Protein AF-A0A176RZF6-F1 (afdb_monomer)

Structure (mmCIF, N/CA/C/O backbone):
data_AF-A0A176RZF6-F1
#
_entry.id   AF-A0A176RZF6-F1
#
loop_
_atom_site.group_PDB
_atom_site.id
_atom_site.type_symbol
_atom_site.label_atom_id
_atom_site.label_alt_id
_atom_site.label_comp_id
_atom_site.label_asym_id
_atom_site.label_entity_id
_atom_site.label_seq_id
_atom_site.pdbx_PDB_ins_code
_atom_site.Cartn_x
_atom_site.Cartn_y
_atom_site.Cartn_z
_atom_site.occupancy
_atom_site.B_iso_or_equiv
_atom_site.auth_seq_id
_atom_site.auth_comp_id
_atom_site.auth_asym_id
_atom_site.auth_atom_id
_atom_site.pdbx_PDB_model_num
ATOM 1 N N . MET A 1 1 ? -5.554 -9.810 -4.068 1.00 82.81 1 MET A N 1
ATOM 2 C CA . MET A 1 1 ? -4.696 -8.901 -3.265 1.00 82.81 1 MET A CA 1
ATOM 3 C C . MET A 1 1 ? -3.425 -9.647 -2.896 1.00 82.81 1 MET A C 1
ATOM 5 O O . MET A 1 1 ? -3.525 -10.833 -2.622 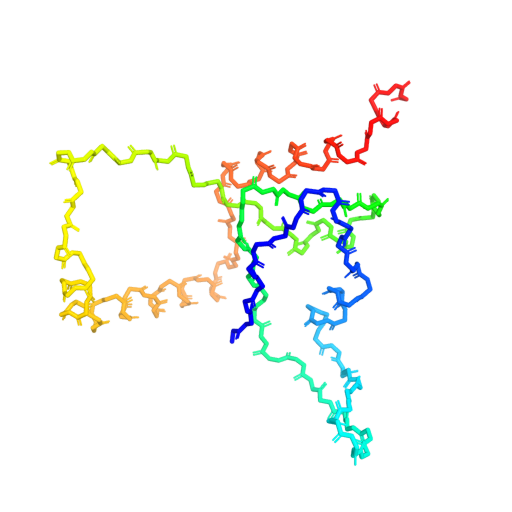1.00 82.81 1 MET A O 1
ATOM 9 N N . ALA A 1 2 ? -2.263 -8.994 -2.921 1.00 86.25 2 ALA A N 1
ATOM 10 C CA . ALA A 1 2 ? -0.996 -9.589 -2.494 1.00 86.25 2 ALA A CA 1
ATOM 11 C C . ALA A 1 2 ? -0.357 -8.687 -1.435 1.00 86.25 2 ALA A C 1
ATOM 13 O O . ALA A 1 2 ? -0.284 -7.474 -1.628 1.00 86.25 2 ALA A O 1
ATOM 14 N N . ILE A 1 3 ? 0.053 -9.278 -0.316 1.00 86.69 3 ILE A N 1
ATOM 15 C CA . ILE A 1 3 ? 0.569 -8.558 0.847 1.00 86.69 3 ILE A CA 1
ATOM 16 C C . ILE A 1 3 ? 2.008 -9.004 1.088 1.00 86.69 3 ILE A C 1
ATOM 18 O O . ILE A 1 3 ? 2.286 -10.201 1.119 1.00 86.69 3 ILE A O 1
ATOM 22 N N . ALA A 1 4 ? 2.901 -8.039 1.270 1.00 83.06 4 ALA A N 1
ATOM 23 C CA . ALA A 1 4 ? 4.236 -8.254 1.799 1.00 83.06 4 ALA A CA 1
ATOM 24 C C . ALA A 1 4 ? 4.329 -7.587 3.180 1.00 83.06 4 ALA A C 1
ATOM 26 O O . ALA A 1 4 ? 3.924 -6.436 3.357 1.00 83.06 4 ALA A O 1
ATOM 27 N N . SER A 1 5 ? 4.820 -8.338 4.160 1.00 78.00 5 SER A N 1
ATOM 28 C CA . SER A 1 5 ? 4.939 -7.913 5.552 1.00 78.00 5 SER A CA 1
ATOM 29 C C . SER A 1 5 ? 6.398 -7.696 5.924 1.00 78.00 5 SER A C 1
ATOM 31 O O . SER A 1 5 ? 7.255 -8.465 5.492 1.00 78.00 5 SER A O 1
ATOM 33 N N . GLU A 1 6 ? 6.646 -6.696 6.771 1.00 66.00 6 GLU A N 1
ATOM 34 C CA . GLU A 1 6 ? 7.851 -6.617 7.604 1.00 66.00 6 GLU A CA 1
ATOM 35 C C . GLU A 1 6 ? 9.154 -6.608 6.791 1.00 66.00 6 GLU A C 1
ATOM 37 O O . GLU A 1 6 ? 9.945 -7.548 6.803 1.00 66.00 6 GLU A O 1
ATOM 42 N N . ILE A 1 7 ? 9.378 -5.518 6.051 1.00 70.81 7 ILE A N 1
ATOM 43 C CA . ILE A 1 7 ? 10.658 -5.294 5.377 1.00 70.81 7 ILE A CA 1
ATOM 44 C C . ILE A 1 7 ? 11.711 -4.918 6.429 1.00 70.81 7 ILE A C 1
ATOM 46 O O . ILE A 1 7 ? 11.556 -3.876 7.070 1.00 70.81 7 ILE A O 1
ATOM 50 N N . PRO A 1 8 ? 12.794 -5.706 6.585 1.00 70.06 8 PRO A N 1
ATOM 51 C CA . PRO A 1 8 ? 13.924 -5.312 7.415 1.00 70.06 8 PRO A CA 1
ATOM 52 C C . PRO A 1 8 ? 14.521 -3.988 6.942 1.00 70.06 8 PRO A C 1
ATOM 54 O O . PRO A 1 8 ? 14.579 -3.718 5.737 1.00 70.06 8 PRO A O 1
ATOM 57 N N . GLU A 1 9 ? 15.013 -3.189 7.882 1.00 71.81 9 GLU A N 1
ATOM 58 C CA . GLU A 1 9 ? 15.651 -1.913 7.578 1.00 71.81 9 GLU A CA 1
ATOM 59 C C . GLU A 1 9 ? 16.757 -2.061 6.514 1.00 71.81 9 GLU A C 1
ATOM 61 O O . GLU A 1 9 ? 17.524 -3.026 6.498 1.00 71.81 9 GLU A O 1
ATOM 66 N N . GLY A 1 10 ? 16.800 -1.123 5.565 1.00 70.88 10 GLY A N 1
ATOM 67 C CA . GLY A 1 10 ? 17.818 -1.090 4.511 1.00 70.88 10 GLY A CA 1
ATOM 68 C C . GLY A 1 10 ? 17.595 -2.052 3.338 1.00 70.88 10 GLY A C 1
ATOM 69 O O . GLY A 1 10 ? 18.366 -2.028 2.375 1.00 70.88 10 GLY A O 1
ATOM 70 N N . A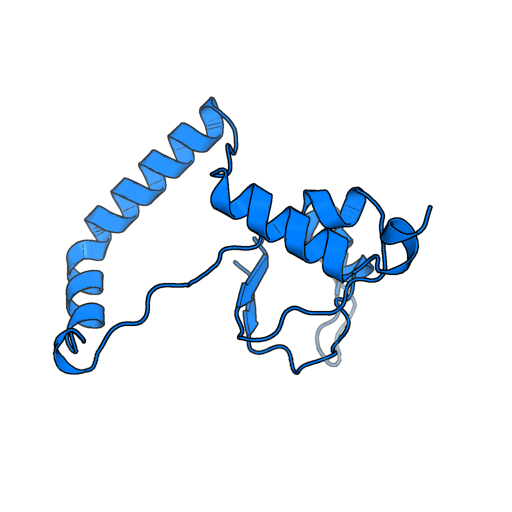RG A 1 11 ? 16.540 -2.878 3.340 1.00 80.88 11 ARG A N 1
ATOM 71 C CA . ARG A 1 11 ? 16.238 -3.731 2.182 1.00 80.88 11 ARG A CA 1
ATOM 72 C C . ARG A 1 11 ? 15.774 -2.905 0.990 1.00 80.88 11 ARG A C 1
ATOM 74 O O . ARG A 1 11 ? 14.893 -2.054 1.086 1.00 80.88 11 ARG A O 1
ATOM 81 N N . ARG A 1 12 ? 16.351 -3.216 -0.168 1.00 83.00 12 ARG A N 1
ATOM 82 C CA . ARG A 1 12 ? 15.959 -2.626 -1.447 1.00 83.00 12 ARG A CA 1
ATOM 83 C C . ARG A 1 12 ? 14.654 -3.224 -1.955 1.00 83.00 12 ARG A C 1
ATOM 85 O O . ARG A 1 12 ? 14.469 -4.444 -1.914 1.00 83.00 12 ARG A O 1
ATOM 92 N N . LEU A 1 13 ? 13.788 -2.366 -2.482 1.00 84.62 13 LEU A N 1
ATOM 93 C CA . LEU A 1 13 ? 12.623 -2.797 -3.242 1.00 84.62 13 LEU A CA 1
ATOM 94 C C . LEU A 1 13 ? 13.086 -3.366 -4.589 1.00 84.62 13 LEU A C 1
ATOM 96 O O . LEU A 1 13 ? 13.907 -2.762 -5.276 1.00 84.62 13 LEU A O 1
ATOM 100 N N . ASN A 1 14 ? 12.545 -4.516 -4.999 1.00 85.50 14 ASN A N 1
ATOM 101 C CA . ASN A 1 14 ? 12.765 -5.006 -6.358 1.00 85.50 14 ASN A CA 1
ATOM 102 C C . ASN A 1 14 ? 11.879 -4.202 -7.322 1.00 85.50 14 ASN A C 1
ATOM 104 O O . ASN A 1 14 ? 10.697 -4.506 -7.510 1.00 85.50 14 ASN A O 1
ATOM 108 N N . GLU A 1 15 ? 12.446 -3.139 -7.885 1.00 85.44 15 GLU A N 1
ATOM 109 C CA . GLU A 1 15 ? 11.743 -2.205 -8.767 1.00 85.44 15 GLU A CA 1
ATOM 110 C C . GLU A 1 15 ? 11.228 -2.887 -10.038 1.00 85.44 15 GLU A C 1
ATOM 112 O O . GLU A 1 15 ? 10.093 -2.627 -10.437 1.00 85.44 15 GLU A O 1
ATOM 117 N N . SER A 1 16 ? 12.013 -3.794 -10.632 1.00 85.00 16 SER A N 1
ATOM 118 C CA . SER A 1 16 ? 11.611 -4.570 -11.813 1.00 85.00 16 SER A CA 1
ATOM 119 C C . SER A 1 16 ? 10.385 -5.424 -11.511 1.00 85.00 16 SER A C 1
ATOM 121 O O . SER A 1 16 ? 9.351 -5.253 -12.146 1.00 85.00 16 SER A O 1
ATOM 123 N N . LEU A 1 17 ? 10.439 -6.239 -10.454 1.00 85.12 17 LEU A N 1
ATOM 124 C CA . LEU A 1 17 ? 9.310 -7.080 -10.053 1.00 85.12 17 LEU A CA 1
ATOM 125 C C . LEU A 1 17 ? 8.068 -6.245 -9.704 1.00 85.12 17 LEU A C 1
ATOM 127 O O . LEU A 1 17 ? 6.944 -6.619 -10.029 1.00 85.12 17 LEU A O 1
ATOM 131 N N . THR A 1 18 ? 8.259 -5.092 -9.061 1.00 87.12 18 THR A N 1
ATOM 132 C CA . THR A 1 18 ? 7.155 -4.181 -8.727 1.00 87.12 18 THR A CA 1
ATOM 133 C C . THR A 1 18 ? 6.510 -3.614 -9.990 1.00 87.12 18 THR A C 1
ATOM 135 O O . THR A 1 18 ? 5.281 -3.546 -10.079 1.00 87.12 18 THR A O 1
ATOM 138 N N . LYS A 1 19 ? 7.314 -3.217 -10.983 1.00 84.56 19 LYS A N 1
ATOM 139 C CA . LYS A 1 19 ? 6.841 -2.726 -12.283 1.00 84.56 19 LYS A CA 1
ATOM 140 C C . LYS A 1 19 ? 6.121 -3.826 -13.059 1.00 84.56 19 LYS A C 1
ATOM 142 O O . LYS A 1 19 ? 5.041 -3.543 -13.567 1.00 84.56 19 LYS A O 1
ATOM 147 N N . ASP A 1 20 ? 6.642 -5.049 -13.055 1.00 86.81 20 ASP A N 1
ATOM 148 C CA . ASP A 1 20 ? 6.046 -6.201 -13.737 1.00 86.81 20 ASP A CA 1
ATOM 149 C C . ASP A 1 20 ? 4.681 -6.564 -13.135 1.00 86.81 20 ASP A C 1
ATOM 151 O O . ASP A 1 20 ? 3.686 -6.686 -13.847 1.00 86.81 20 ASP A O 1
ATOM 155 N N . ILE A 1 21 ? 4.592 -6.648 -11.802 1.00 86.94 21 ILE A N 1
ATOM 156 C CA . ILE A 1 21 ? 3.339 -6.998 -11.117 1.00 86.94 21 ILE A CA 1
ATOM 157 C C . ILE A 1 21 ? 2.283 -5.893 -11.266 1.00 86.94 21 ILE A C 1
ATOM 159 O O . ILE A 1 21 ? 1.101 -6.178 -11.434 1.00 86.94 21 ILE A O 1
ATOM 163 N N . SER A 1 22 ? 2.688 -4.624 -11.200 1.00 86.44 22 SER A N 1
ATOM 164 C CA . SER A 1 22 ? 1.758 -3.486 -11.289 1.00 86.44 22 SER A CA 1
ATOM 165 C C . SER A 1 22 ? 1.487 -3.003 -12.717 1.00 86.44 22 SER A C 1
ATOM 167 O O . SER A 1 22 ? 0.616 -2.157 -12.913 1.00 86.44 22 SER A O 1
ATOM 169 N N . GLY A 1 23 ? 2.256 -3.474 -13.701 1.00 81.31 23 GLY A N 1
ATOM 170 C CA . GLY A 1 23 ? 2.198 -3.028 -15.094 1.00 81.31 23 GLY A CA 1
ATOM 171 C C . GLY A 1 23 ? 1.017 -3.595 -15.872 1.00 81.31 23 GLY A C 1
ATOM 172 O O . GLY A 1 23 ? 0.579 -2.976 -16.835 1.00 81.31 23 GLY A O 1
ATOM 173 N N . GLY A 1 24 ? 0.460 -4.723 -15.422 1.00 79.06 24 GLY A N 1
ATOM 174 C CA . GLY A 1 24 ? -0.639 -5.408 -16.106 1.00 79.06 24 GLY A CA 1
ATOM 175 C C . GLY A 1 24 ? -0.193 -6.293 -17.273 1.00 79.06 24 GLY A C 1
ATOM 176 O O . GLY A 1 24 ? -1.052 -6.843 -17.963 1.00 79.06 24 GLY A O 1
ATOM 177 N 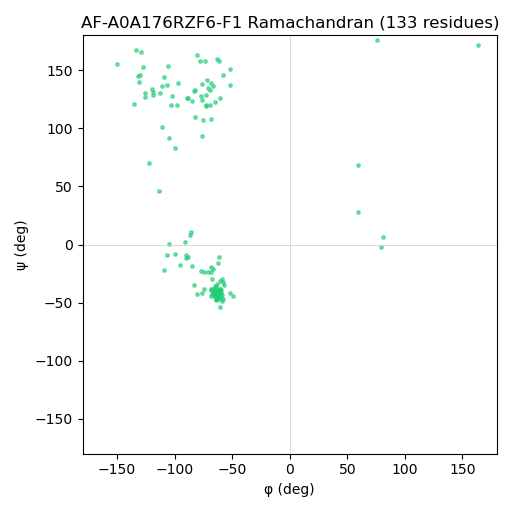N . ASP A 1 25 ? 1.116 -6.455 -17.469 1.00 84.75 25 ASP A N 1
ATOM 178 C CA . ASP A 1 25 ? 1.697 -7.360 -18.456 1.00 84.75 25 ASP A CA 1
ATOM 179 C C . ASP A 1 25 ? 1.725 -8.807 -17.950 1.00 84.75 25 ASP A C 1
ATOM 181 O O . ASP A 1 25 ? 1.565 -9.095 -16.764 1.00 84.75 25 ASP A O 1
ATOM 185 N N . THR A 1 26 ? 1.910 -9.752 -18.872 1.00 89.19 26 THR A N 1
ATOM 186 C CA . THR A 1 26 ? 2.029 -11.170 -18.521 1.00 89.19 26 THR A CA 1
ATOM 187 C C . THR A 1 26 ? 3.413 -11.453 -17.949 1.00 89.19 26 THR A C 1
ATOM 189 O O . THR A 1 26 ? 4.418 -11.231 -18.622 1.00 89.19 26 THR A O 1
ATOM 192 N N . ILE A 1 27 ? 3.464 -12.015 -16.743 1.00 91.00 27 ILE A N 1
ATOM 193 C CA . ILE A 1 27 ? 4.707 -12.402 -16.076 1.00 91.00 27 ILE A CA 1
ATOM 194 C C . ILE A 1 27 ? 4.888 -13.917 -16.104 1.00 91.00 27 ILE A C 1
ATOM 196 O O . ILE A 1 27 ? 3.925 -14.683 -16.183 1.00 91.00 27 ILE A O 1
ATOM 200 N N . THR A 1 28 ? 6.144 -14.355 -16.050 1.00 90.75 28 THR A N 1
ATOM 201 C CA . THR A 1 28 ? 6.496 -15.778 -16.011 1.00 90.75 28 THR A CA 1
ATOM 202 C C . THR A 1 28 ? 6.860 -16.167 -14.583 1.00 90.75 28 THR A C 1
ATOM 204 O O . THR A 1 28 ? 7.719 -15.537 -13.970 1.00 90.75 28 THR A O 1
ATOM 207 N N . ALA A 1 29 ? 6.236 -17.218 -14.058 1.00 89.56 29 ALA A N 1
ATOM 208 C CA . ALA A 1 29 ? 6.573 -17.801 -12.765 1.00 89.56 29 ALA A CA 1
ATOM 209 C C . ALA A 1 29 ? 6.775 -19.311 -12.889 1.00 89.56 29 ALA A C 1
ATOM 211 O O . ALA A 1 29 ? 6.410 -19.928 -13.888 1.00 89.56 29 ALA A O 1
ATOM 212 N N . ARG A 1 30 ? 7.365 -19.911 -11.856 1.00 91.75 30 ARG A N 1
ATOM 213 C CA . ARG A 1 30 ? 7.517 -21.362 -11.743 1.00 91.75 30 ARG A CA 1
ATOM 214 C C . ARG A 1 30 ? 7.053 -21.819 -10.373 1.00 91.75 30 ARG A C 1
ATOM 216 O O . ARG A 1 30 ? 7.347 -21.164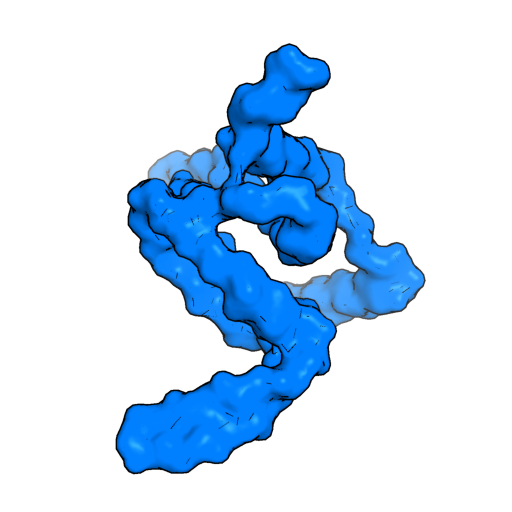 -9.371 1.00 91.75 30 ARG A O 1
ATOM 223 N N . LYS A 1 31 ? 6.355 -22.950 -10.328 1.00 86.12 31 LYS A N 1
ATOM 224 C CA . LYS A 1 31 ? 6.180 -23.675 -9.066 1.00 86.12 31 LYS A CA 1
ATOM 225 C C . LYS A 1 31 ? 7.473 -24.435 -8.764 1.00 86.12 31 LYS A C 1
ATOM 227 O O . LYS A 1 31 ? 8.283 -24.686 -9.658 1.00 86.12 31 LYS A O 1
ATOM 232 N N . LEU A 1 32 ? 7.690 -24.768 -7.497 1.00 89.38 32 LEU A N 1
ATOM 233 C CA . LEU A 1 32 ? 8.856 -25.550 -7.101 1.00 89.38 32 LEU A CA 1
ATOM 234 C C . LEU A 1 32 ? 8.815 -26.916 -7.814 1.00 89.38 32 LEU A C 1
ATOM 236 O O . LEU A 1 32 ? 7.797 -27.594 -7.741 1.00 89.38 32 LEU A O 1
ATOM 240 N N . TYR A 1 33 ? 9.894 -27.280 -8.517 1.00 88.06 33 TYR A N 1
ATOM 241 C CA . TYR A 1 33 ? 10.022 -28.520 -9.308 1.00 88.06 33 TYR A CA 1
ATOM 242 C C . TYR A 1 33 ? 8.996 -28.716 -10.445 1.00 88.06 33 TYR A C 1
ATOM 244 O O . TYR A 1 33 ? 8.698 -29.846 -10.817 1.00 88.06 33 TYR A O 1
ATOM 252 N N . HIS A 1 34 ? 8.473 -27.632 -11.022 1.00 90.50 34 HIS A N 1
ATOM 253 C CA . HIS A 1 34 ? 7.539 -27.680 -12.152 1.00 90.50 34 HIS A CA 1
ATOM 254 C C . HIS A 1 34 ? 7.920 -26.690 -13.257 1.00 90.50 34 HIS A C 1
ATOM 256 O O . HIS A 1 34 ? 8.721 -25.775 -13.043 1.00 90.50 34 HIS A O 1
ATOM 262 N N . ASP A 1 35 ? 7.288 -26.856 -14.419 1.00 91.88 35 ASP A N 1
ATOM 263 C CA . ASP A 1 35 ? 7.461 -25.987 -15.576 1.00 91.88 35 ASP A CA 1
ATOM 264 C C . ASP A 1 35 ? 7.050 -24.536 -15.311 1.00 91.88 35 ASP A C 1
ATOM 266 O O . ASP A 1 35 ? 6.256 -24.201 -14.419 1.00 91.88 35 ASP A O 1
ATOM 270 N N . TYR A 1 36 ? 7.607 -23.660 -16.140 1.00 92.31 36 TYR A N 1
ATOM 271 C CA . TYR A 1 36 ? 7.235 -22.259 -16.172 1.00 92.31 36 TYR A CA 1
ATOM 272 C C . TYR A 1 36 ? 5.817 -22.097 -16.710 1.00 92.31 36 TYR A C 1
ATOM 274 O O . TYR A 1 36 ? 5.431 -22.708 -17.704 1.00 92.31 36 TYR A O 1
ATOM 282 N N . PHE A 1 37 ? 5.064 -21.199 -16.089 1.00 93.06 37 PHE A N 1
ATOM 283 C CA . PHE A 1 37 ? 3.770 -20.766 -16.585 1.00 93.06 37 PHE A CA 1
ATOM 284 C C . PHE A 1 37 ? 3.725 -19.245 -16.660 1.00 93.06 37 PHE A C 1
ATOM 286 O O . PHE A 1 37 ? 4.424 -18.528 -15.938 1.00 93.06 37 PHE A O 1
ATOM 293 N N . LYS A 1 38 ? 2.890 -18.761 -17.571 1.00 92.25 38 LYS A N 1
ATOM 294 C CA . LYS A 1 38 ? 2.658 -17.343 -17.803 1.00 92.25 38 LYS A CA 1
ATOM 295 C C . LYS A 1 38 ? 1.291 -16.968 -17.259 1.00 92.25 38 LYS A C 1
ATOM 297 O O . LYS A 1 38 ? 0.331 -17.705 -17.463 1.00 92.25 38 LYS A O 1
ATOM 302 N N . PHE A 1 39 ? 1.202 -15.834 -16.579 1.00 92.00 39 PHE A N 1
ATOM 303 C CA . PHE A 1 39 ? -0.070 -15.313 -16.094 1.00 92.00 39 PHE A CA 1
ATOM 304 C C . PHE A 1 39 ? -0.053 -13.789 -16.034 1.00 92.00 39 PHE A C 1
ATOM 306 O O . PHE A 1 39 ? 1.005 -13.168 -15.920 1.00 92.00 39 PHE A O 1
ATOM 313 N N . ARG A 1 40 ? -1.238 -13.184 -16.103 1.00 90.38 40 ARG A N 1
ATOM 314 C CA . ARG A 1 40 ? -1.419 -11.750 -15.889 1.00 90.38 40 ARG A CA 1
ATOM 315 C C . ARG A 1 40 ? -1.671 -11.493 -14.398 1.00 90.38 40 ARG A C 1
ATOM 317 O O . ARG A 1 40 ? -2.579 -12.109 -13.842 1.00 90.38 40 ARG A O 1
ATOM 324 N N . PRO A 1 41 ? -0.904 -10.620 -13.727 1.00 89.81 41 PRO A N 1
ATOM 325 C CA . PRO A 1 41 ? -1.157 -10.277 -12.334 1.00 89.81 41 PRO A CA 1
ATOM 326 C C . PRO A 1 41 ? -2.497 -9.551 -12.167 1.00 89.81 41 PRO A C 1
ATOM 328 O O . PRO A 1 41 ? -2.717 -8.487 -12.740 1.00 89.81 41 PRO A O 1
ATOM 331 N N . GLU A 1 42 ? -3.374 -10.103 -11.330 1.00 88.88 42 GLU A N 1
ATOM 332 C CA . GLU A 1 42 ? -4.668 -9.511 -10.954 1.00 88.88 42 GLU A CA 1
ATOM 333 C C . GLU A 1 42 ? -4.674 -9.135 -9.467 1.00 88.88 42 GLU A C 1
ATOM 335 O O . GLU A 1 42 ? -5.573 -9.469 -8.691 1.00 88.88 42 GLU A O 1
ATOM 340 N N . CYS A 1 43 ? -3.605 -8.481 -9.010 1.00 87.62 43 CYS A N 1
ATOM 341 C CA . CYS A 1 43 ? -3.461 -8.124 -7.609 1.00 87.62 43 CYS A CA 1
ATOM 342 C C . CYS A 1 43 ? -3.091 -6.657 -7.412 1.00 87.62 43 CYS A C 1
ATOM 344 O O . CYS A 1 43 ? -2.336 -6.050 -8.166 1.00 87.62 43 CYS A O 1
ATOM 346 N N . LYS A 1 44 ? -3.609 -6.095 -6.318 1.00 88.62 44 LYS A N 1
ATOM 347 C CA . LYS A 1 44 ? -3.043 -4.900 -5.707 1.00 88.62 44 LYS A CA 1
ATOM 348 C C . LYS A 1 44 ? -1.976 -5.334 -4.707 1.00 88.62 44 LYS A C 1
ATOM 350 O O . LYS A 1 44 ? -2.273 -6.159 -3.836 1.00 88.62 44 LYS A O 1
ATOM 355 N N . LEU A 1 45 ? -0.772 -4.788 -4.862 1.00 89.44 45 LEU A N 1
ATOM 356 C CA . LEU A 1 45 ? 0.330 -4.948 -3.920 1.00 89.44 45 LEU A CA 1
ATOM 357 C C . LEU A 1 45 ? 0.111 -4.043 -2.710 1.00 89.44 45 LEU A C 1
ATOM 359 O O . LEU A 1 45 ? -0.090 -2.838 -2.868 1.00 89.44 45 LEU A O 1
ATOM 363 N N . TRP A 1 46 ? 0.183 -4.637 -1.527 1.00 90.38 46 TRP A N 1
ATOM 364 C CA . TRP A 1 46 ? 0.207 -3.946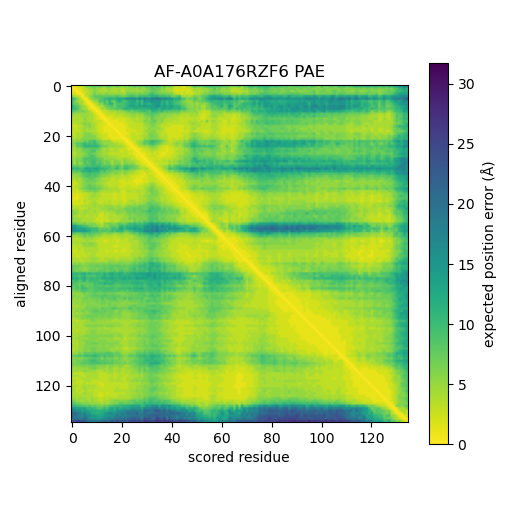 -0.248 1.00 90.38 46 TRP A CA 1
ATOM 365 C C . TRP A 1 46 ? 1.493 -4.280 0.479 1.00 90.38 46 TRP A C 1
ATOM 367 O O . TRP A 1 46 ? 1.893 -5.441 0.557 1.00 90.38 46 TRP A O 1
ATOM 377 N N . LEU A 1 47 ? 2.119 -3.244 1.016 1.00 89.19 47 LEU A N 1
ATOM 378 C CA . LEU A 1 47 ? 3.296 -3.367 1.845 1.00 89.19 47 LEU A CA 1
ATOM 379 C C . LEU A 1 47 ? 3.030 -2.651 3.160 1.00 89.19 47 LEU A C 1
ATOM 381 O O . LEU A 1 47 ? 2.642 -1.485 3.144 1.00 89.19 47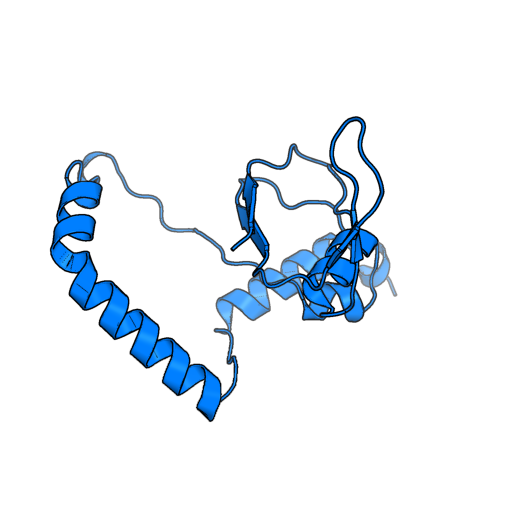 LEU A O 1
ATOM 385 N N . TYR A 1 48 ? 3.243 -3.344 4.272 1.00 89.94 48 TYR A N 1
ATOM 386 C CA . TYR A 1 48 ? 3.133 -2.753 5.599 1.00 89.94 48 TYR A CA 1
ATOM 387 C C . TYR A 1 48 ? 4.353 -3.111 6.449 1.00 89.94 48 TYR A C 1
ATOM 389 O O . TYR A 1 48 ? 4.928 -4.196 6.332 1.00 89.94 48 TYR A O 1
ATOM 397 N N . GLY A 1 49 ? 4.756 -2.175 7.299 1.00 87.69 49 GLY A N 1
ATOM 398 C CA . GLY A 1 49 ? 5.910 -2.309 8.176 1.00 87.69 49 GLY A CA 1
ATOM 399 C C . GLY A 1 49 ? 6.352 -0.954 8.715 1.00 87.69 49 GLY A C 1
ATOM 400 O O . GLY A 1 49 ? 5.870 0.087 8.271 1.00 87.69 49 GLY A O 1
ATOM 401 N N . ASN A 1 50 ? 7.288 -0.986 9.662 1.00 85.00 50 ASN A N 1
ATOM 402 C CA . ASN A 1 50 ? 7.815 0.219 10.311 1.00 85.00 50 ASN A CA 1
ATOM 403 C C . ASN A 1 50 ? 8.953 0.875 9.518 1.00 85.00 50 ASN A C 1
ATOM 405 O O . ASN A 1 50 ? 9.251 2.050 9.718 1.00 85.00 50 ASN A O 1
ATOM 409 N N . HIS A 1 51 ? 9.575 0.130 8.602 1.00 84.06 51 HIS A N 1
ATOM 410 C CA . HIS A 1 51 ? 10.672 0.614 7.773 1.00 84.06 51 HIS A CA 1
ATOM 411 C C . HIS A 1 51 ? 10.233 0.733 6.316 1.00 84.06 51 HIS A C 1
ATOM 413 O O . HIS A 1 51 ? 9.578 -0.155 5.762 1.00 84.06 51 HIS A O 1
ATOM 419 N N . LYS A 1 52 ? 10.627 1.839 5.681 1.00 86.06 52 LYS A N 1
ATOM 420 C CA . LYS A 1 52 ? 10.429 2.058 4.247 1.00 86.06 52 LYS A CA 1
ATOM 421 C C . LYS A 1 52 ? 11.563 1.342 3.492 1.00 86.06 52 LYS A C 1
ATOM 423 O O . LYS A 1 52 ? 12.720 1.500 3.888 1.00 86.06 52 LYS A O 1
ATOM 428 N N . PRO A 1 53 ? 11.287 0.567 2.427 1.00 87.06 53 PRO A N 1
ATOM 429 C CA . PRO A 1 53 ? 12.354 -0.032 1.630 1.00 87.06 53 PRO A CA 1
ATOM 430 C C . PRO A 1 53 ? 13.207 1.0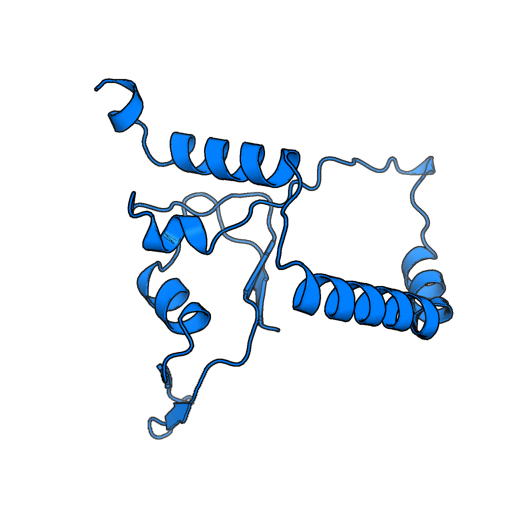50 0.962 1.00 87.06 53 PRO A C 1
ATOM 432 O O . PRO A 1 53 ? 12.760 2.175 0.766 1.00 87.06 53 PRO A O 1
ATOM 435 N N . ASN A 1 54 ? 14.428 0.722 0.564 1.00 85.56 54 ASN A N 1
ATOM 436 C CA . ASN A 1 54 ? 15.239 1.639 -0.230 1.00 85.56 54 ASN A CA 1
ATOM 437 C C . ASN A 1 54 ? 14.853 1.528 -1.720 1.00 85.56 54 ASN A C 1
ATOM 439 O O . ASN A 1 54 ? 14.740 0.412 -2.242 1.00 85.56 54 ASN A O 1
ATOM 443 N N . ILE A 1 55 ? 14.639 2.662 -2.389 1.00 86.00 55 ILE A N 1
ATOM 444 C CA . ILE A 1 55 ? 14.327 2.757 -3.823 1.00 86.00 55 ILE A CA 1
ATOM 445 C C . ILE A 1 55 ? 15.430 3.565 -4.478 1.00 86.00 55 ILE A C 1
ATOM 447 O O . ILE A 1 55 ? 15.750 4.655 -4.027 1.00 86.00 55 ILE A O 1
ATOM 451 N N . THR A 1 56 ? 16.010 3.030 -5.544 1.00 78.75 56 THR A N 1
ATOM 452 C CA . THR A 1 56 ? 17.199 3.624 -6.168 1.00 78.75 56 THR A CA 1
ATOM 453 C C . THR A 1 56 ? 16.919 4.254 -7.516 1.00 78.75 56 THR A C 1
ATOM 455 O O . THR A 1 56 ? 17.652 5.140 -7.944 1.00 78.75 56 THR A O 1
ATOM 458 N N . GLY A 1 57 ? 15.840 3.840 -8.174 1.00 72.75 57 GLY A N 1
ATOM 459 C CA . GLY A 1 57 ? 15.300 4.534 -9.325 1.00 72.75 57 GLY A CA 1
ATOM 460 C C . GLY A 1 57 ? 14.689 5.872 -8.919 1.00 72.75 57 GLY A C 1
ATOM 461 O O . GLY A 1 57 ? 13.709 5.929 -8.175 1.00 72.75 57 GLY A O 1
ATOM 462 N N . ASN A 1 58 ? 15.213 6.957 -9.486 1.00 68.50 58 ASN A N 1
ATOM 463 C CA . ASN A 1 58 ? 14.552 8.264 -9.447 1.00 68.50 58 ASN A CA 1
ATOM 464 C C . ASN A 1 58 ? 13.530 8.438 -10.589 1.00 68.50 58 ASN A C 1
ATOM 466 O O . ASN A 1 58 ? 13.043 9.540 -10.838 1.00 68.50 58 ASN A O 1
ATOM 470 N N . ASP A 1 59 ? 13.209 7.360 -11.317 1.00 76.81 59 ASP A N 1
ATOM 471 C CA . ASP A 1 59 ? 12.275 7.431 -12.435 1.00 76.81 59 ASP A CA 1
ATOM 472 C C . ASP A 1 59 ? 10.829 7.635 -11.965 1.00 76.81 59 ASP A C 1
ATOM 474 O O . ASP A 1 59 ? 10.358 7.043 -10.995 1.00 76.81 59 ASP A O 1
ATOM 478 N N . ASP A 1 60 ? 10.062 8.441 -12.697 1.00 81.19 60 ASP A N 1
ATOM 479 C CA . ASP A 1 60 ? 8.634 8.617 -12.400 1.00 81.19 60 ASP A CA 1
ATOM 480 C C . ASP A 1 60 ? 7.846 7.300 -12.548 1.00 81.19 60 ASP A C 1
ATOM 482 O O . ASP A 1 60 ? 6.731 7.153 -12.040 1.00 81.19 60 ASP A O 1
ATOM 486 N N . GLY A 1 61 ? 8.439 6.307 -13.219 1.00 83.94 61 GLY A N 1
ATOM 487 C CA . GLY A 1 61 ? 7.891 4.975 -13.408 1.00 83.94 61 GLY A CA 1
ATOM 488 C C . GLY A 1 61 ? 7.610 4.251 -12.093 1.00 83.94 61 GLY A C 1
ATOM 489 O O . GLY A 1 61 ? 6.514 3.707 -11.937 1.00 83.94 61 GLY A O 1
ATOM 490 N N . ILE A 1 62 ? 8.547 4.213 -11.147 1.00 86.56 62 ILE A N 1
ATOM 491 C CA . ILE A 1 62 ? 8.303 3.590 -9.841 1.00 86.56 62 ILE A CA 1
ATOM 492 C C . ILE A 1 62 ? 7.450 4.503 -8.950 1.00 86.56 62 ILE A C 1
ATOM 494 O O . ILE A 1 62 ? 6.469 4.048 -8.354 1.00 86.56 62 ILE A O 1
ATOM 498 N N . TRP A 1 63 ? 7.727 5.808 -8.953 1.00 88.69 63 TRP A N 1
ATOM 499 C CA . TRP A 1 63 ? 7.072 6.772 -8.064 1.00 88.69 63 TRP A CA 1
ATOM 500 C C . TRP A 1 63 ? 5.582 6.974 -8.365 1.00 88.69 63 TRP A C 1
ATOM 502 O O . TRP A 1 63 ? 4.784 7.147 -7.443 1.00 88.69 63 TRP A O 1
ATOM 512 N N . ARG A 1 64 ? 5.138 6.821 -9.622 1.00 87.81 64 ARG A N 1
ATOM 513 C CA . ARG A 1 64 ? 3.698 6.848 -9.951 1.00 87.81 64 ARG A CA 1
ATOM 514 C C . ARG A 1 64 ? 2.913 5.666 -9.364 1.00 87.81 64 ARG A C 1
ATOM 516 O O . ARG A 1 64 ? 1.697 5.777 -9.222 1.00 87.81 64 ARG A O 1
ATOM 523 N N . ARG A 1 65 ? 3.583 4.558 -9.015 1.00 88.06 65 ARG A N 1
ATOM 524 C CA . ARG A 1 65 ? 2.973 3.302 -8.530 1.00 88.06 65 ARG A CA 1
ATOM 525 C C . ARG A 1 65 ? 2.932 3.188 -7.006 1.00 88.06 65 ARG A C 1
ATOM 527 O O . ARG A 1 65 ? 2.159 2.384 -6.489 1.00 88.06 65 ARG A O 1
ATOM 534 N N . ILE A 1 66 ? 3.734 3.985 -6.303 1.00 89.75 66 ILE A N 1
ATOM 535 C CA . ILE A 1 66 ? 3.864 3.943 -4.844 1.00 89.75 66 ILE A CA 1
ATOM 536 C C . ILE A 1 66 ? 2.978 5.011 -4.209 1.00 89.75 66 ILE A C 1
ATOM 538 O O . ILE A 1 66 ? 2.873 6.135 -4.701 1.00 89.75 66 ILE A O 1
ATOM 542 N N . ARG A 1 67 ? 2.322 4.650 -3.106 1.00 92.19 67 ARG A N 1
ATOM 543 C CA . ARG A 1 67 ? 1.600 5.574 -2.230 1.00 92.19 67 ARG A CA 1
ATOM 544 C C . ARG A 1 67 ? 1.940 5.220 -0.791 1.00 92.19 67 ARG A C 1
ATOM 546 O O . ARG A 1 67 ? 1.710 4.086 -0.381 1.00 92.19 67 ARG A O 1
ATOM 553 N N . ILE A 1 68 ? 2.495 6.175 -0.053 1.00 93.38 68 ILE A N 1
ATOM 554 C CA . ILE A 1 68 ? 2.738 6.032 1.383 1.00 93.38 68 ILE A CA 1
ATOM 555 C C . ILE A 1 68 ? 1.468 6.420 2.131 1.00 93.38 68 ILE A C 1
ATOM 557 O O . ILE A 1 68 ? 0.965 7.529 1.965 1.00 93.38 68 ILE A O 1
ATOM 561 N N . ILE A 1 69 ? 0.962 5.498 2.947 1.00 93.31 69 ILE A N 1
ATOM 562 C CA . ILE A 1 69 ? -0.187 5.716 3.826 1.00 93.31 69 ILE A CA 1
ATOM 563 C C . ILE A 1 69 ? 0.352 5.717 5.259 1.00 93.31 69 ILE A C 1
ATOM 565 O O . ILE A 1 69 ? 0.675 4.643 5.772 1.00 93.31 69 ILE A O 1
ATOM 569 N N . PRO A 1 70 ? 0.536 6.893 5.883 1.00 92.12 70 PRO A N 1
ATOM 570 C CA . PRO A 1 70 ? 1.038 6.967 7.246 1.00 92.12 70 PRO A CA 1
ATOM 571 C C . PRO A 1 70 ? -0.040 6.511 8.237 1.00 92.12 70 PRO A C 1
ATOM 573 O O . PRO A 1 70 ? -1.160 7.011 8.228 1.00 92.12 70 PRO A O 1
ATOM 576 N N . PHE A 1 71 ? 0.315 5.577 9.117 1.00 90.50 71 PHE A N 1
ATOM 577 C CA . PHE A 1 71 ? -0.497 5.203 10.275 1.00 90.50 71 PHE A CA 1
ATOM 578 C C . PHE A 1 71 ? 0.079 5.909 11.507 1.00 90.50 71 PHE A C 1
ATOM 580 O O . PHE A 1 71 ? 0.904 5.349 12.221 1.00 90.50 71 PHE A O 1
ATOM 587 N N . SER A 1 72 ? -0.298 7.174 11.705 1.00 88.62 72 SER A N 1
ATOM 588 C CA . SER A 1 72 ? 0.230 8.049 12.766 1.00 88.62 72 SER A CA 1
ATOM 589 C C . SER A 1 72 ? -0.559 7.990 14.080 1.00 88.62 72 SER A C 1
ATOM 591 O O . SER A 1 72 ? -0.092 8.499 15.097 1.00 88.62 72 SER A O 1
ATOM 593 N N . ALA A 1 73 ? -1.745 7.378 14.076 1.00 89.50 73 ALA A N 1
ATOM 594 C CA . ALA A 1 73 ? -2.580 7.256 15.264 1.00 89.50 73 ALA A CA 1
ATOM 595 C C . ALA A 1 73 ? -1.993 6.233 16.250 1.00 89.50 73 ALA A C 1
ATOM 597 O O . ALA A 1 73 ? -1.868 5.049 15.932 1.00 89.50 73 ALA A O 1
ATOM 598 N N . GLN A 1 74 ? -1.681 6.688 17.463 1.00 87.62 74 GLN A N 1
ATOM 599 C CA . GLN A 1 74 ? -1.274 5.836 18.576 1.00 87.62 74 GLN A CA 1
ATOM 600 C C . GLN A 1 74 ? -2.452 5.675 19.540 1.00 87.62 74 GLN A C 1
ATOM 602 O O . GLN A 1 74 ? -2.960 6.660 20.066 1.00 87.62 74 GLN A O 1
ATOM 607 N N . ILE A 1 75 ? -2.890 4.432 19.749 1.00 89.19 75 ILE A N 1
ATOM 608 C CA . ILE A 1 75 ? -4.029 4.103 20.615 1.00 89.19 75 ILE A CA 1
ATOM 609 C C . ILE A 1 75 ? -3.494 3.668 21.979 1.00 89.19 75 ILE A C 1
ATOM 611 O O . ILE A 1 75 ? -2.752 2.682 22.072 1.00 89.19 75 ILE A O 1
ATOM 615 N N . ASN A 1 76 ? -3.878 4.390 23.030 1.00 91.75 76 ASN A N 1
ATOM 616 C CA . ASN A 1 76 ? -3.462 4.090 24.397 1.00 91.75 76 ASN A CA 1
ATOM 617 C C . ASN A 1 76 ? -4.191 2.860 24.945 1.00 91.75 76 ASN A C 1
ATOM 619 O O . ASN A 1 76 ? -5.286 2.527 24.500 1.00 91.75 76 ASN A O 1
ATOM 623 N N . ASP A 1 77 ? -3.625 2.205 25.963 1.00 87.94 77 ASP A N 1
ATOM 624 C CA . ASP A 1 77 ? -4.203 0.974 26.529 1.00 87.94 77 ASP A CA 1
ATOM 625 C C . ASP A 1 77 ? -5.637 1.149 27.049 1.00 87.94 77 ASP A C 1
ATOM 627 O O . ASP A 1 77 ? -6.442 0.231 26.923 1.00 87.94 77 ASP A O 1
ATOM 631 N N . ALA A 1 78 ? -5.980 2.336 27.559 1.00 90.19 78 ALA A N 1
ATOM 632 C CA . ALA A 1 78 ? -7.332 2.658 28.019 1.00 90.19 78 ALA A CA 1
ATOM 633 C C . ALA A 1 78 ? -8.358 2.801 26.876 1.00 90.19 78 ALA A C 1
ATOM 635 O O . ALA A 1 78 ? -9.552 2.632 27.099 1.00 90.19 78 ALA A O 1
ATOM 636 N N . GLU A 1 79 ? -7.903 3.106 25.659 1.00 89.06 79 GLU A N 1
ATOM 637 C CA . GLU A 1 79 ? -8.743 3.321 24.472 1.00 89.06 79 GLU A CA 1
ATOM 638 C C . GLU A 1 79 ? -8.795 2.076 23.572 1.00 89.06 79 GLU A C 1
ATOM 640 O O . GLU A 1 79 ? -9.565 2.019 22.610 1.00 89.06 79 GLU A O 1
ATOM 645 N N . LYS A 1 80 ? -7.975 1.057 23.865 1.00 89.56 80 LYS A N 1
ATOM 646 C CA . LYS A 1 80 ? -7.933 -0.187 23.095 1.00 89.56 80 LYS A CA 1
ATOM 647 C C . LYS A 1 80 ? -9.222 -0.974 23.287 1.00 89.56 80 LYS A C 1
ATOM 649 O O . LYS A 1 80 ? -9.432 -1.632 24.304 1.00 89.56 80 LYS A O 1
ATOM 654 N N . ASN A 1 81 ? -10.043 -0.996 22.245 1.00 90.44 81 ASN A N 1
ATOM 655 C CA . ASN A 1 81 ? -11.171 -1.908 22.180 1.00 90.44 81 ASN A CA 1
ATOM 656 C C . ASN A 1 81 ? -10.690 -3.340 21.869 1.00 90.44 81 ASN A C 1
ATOM 658 O O . ASN A 1 81 ? -10.329 -3.659 20.735 1.00 90.44 81 ASN A O 1
ATOM 662 N N . GLN A 1 82 ? -10.725 -4.221 22.871 1.00 91.62 82 GLN A N 1
ATOM 663 C CA . GLN A 1 82 ? -10.370 -5.639 22.718 1.00 91.62 82 GLN A CA 1
ATOM 664 C C . GLN A 1 82 ? -11.376 -6.422 21.854 1.00 91.62 82 GLN A C 1
ATOM 666 O O . GLN A 1 82 ? -11.015 -7.432 21.250 1.00 91.62 82 GLN A O 1
ATOM 671 N N . ALA A 1 83 ? -12.621 -5.947 21.755 1.00 93.44 83 ALA A N 1
ATOM 672 C CA . ALA A 1 83 ? -13.695 -6.553 20.972 1.00 93.44 83 ALA A CA 1
ATOM 673 C C . ALA A 1 83 ? -13.778 -6.021 19.528 1.00 93.44 83 ALA A C 1
ATOM 675 O O . ALA A 1 83 ? -14.622 -6.485 18.755 1.00 93.44 83 ALA A O 1
ATOM 676 N N . LEU A 1 84 ? -12.875 -5.117 19.120 1.00 92.19 84 LEU A N 1
ATOM 677 C CA . LEU A 1 84 ? -12.903 -4.471 17.801 1.00 92.19 84 LEU A CA 1
ATOM 678 C C . LEU A 1 84 ? -12.992 -5.487 16.653 1.00 92.19 84 LEU A C 1
ATOM 680 O O . LEU A 1 84 ? -13.753 -5.310 15.707 1.00 92.19 84 LEU A O 1
ATOM 684 N N . GLY A 1 85 ? -12.246 -6.591 16.743 1.00 92.81 85 GLY A N 1
ATOM 685 C CA . GLY A 1 85 ? -12.266 -7.629 15.714 1.00 92.81 85 GLY A CA 1
ATOM 686 C C . GLY A 1 85 ? -13.623 -8.328 15.573 1.00 92.81 85 GLY A C 1
ATOM 687 O O . GLY A 1 85 ? -14.019 -8.664 14.458 1.00 92.81 85 GLY A O 1
ATOM 688 N N . SER A 1 86 ? -14.344 -8.557 16.675 1.00 95.69 86 SER A N 1
ATOM 689 C CA . SER A 1 86 ? -15.699 -9.127 16.640 1.00 95.69 86 SER A CA 1
ATOM 690 C C . SER A 1 86 ? -16.743 -8.118 16.172 1.00 95.69 86 SER A C 1
ATOM 692 O O . SER A 1 86 ? -17.617 -8.484 15.392 1.00 95.69 86 SER A O 1
ATOM 694 N N . GLU A 1 87 ? -16.626 -6.856 16.580 1.00 95.75 87 GLU A N 1
ATOM 695 C CA . GLU A 1 87 ? -17.532 -5.784 16.152 1.00 95.75 87 GLU A CA 1
ATOM 696 C C . GLU A 1 87 ? -17.425 -5.537 14.643 1.00 95.75 87 GLU A C 1
ATOM 698 O O . GLU A 1 87 ? -18.428 -5.562 13.933 1.00 95.75 87 GLU A O 1
ATOM 703 N N . LEU A 1 88 ? -16.201 -5.432 14.111 1.00 95.12 88 LEU A N 1
ATOM 704 C CA . LEU A 1 88 ? -15.975 -5.294 12.669 1.00 95.12 88 LEU A CA 1
ATOM 705 C C . LEU A 1 88 ? -16.509 -6.493 11.875 1.00 95.12 88 LEU A C 1
ATOM 707 O O . LEU A 1 88 ? -16.942 -6.334 10.735 1.00 95.12 88 LEU A O 1
ATOM 711 N N . LYS A 1 89 ? -16.490 -7.696 12.464 1.00 95.69 89 LYS A N 1
ATOM 712 C CA . LYS A 1 89 ? -17.078 -8.890 11.843 1.00 95.69 89 LYS A CA 1
ATOM 713 C C . LYS A 1 89 ? -18.602 -8.813 11.770 1.00 95.69 89 LYS A C 1
ATOM 715 O O . LYS A 1 89 ? -19.172 -9.249 10.773 1.00 95.69 89 LYS A O 1
ATOM 720 N N . ALA A 1 90 ? -19.252 -8.272 12.798 1.00 97.06 90 ALA A N 1
ATOM 721 C CA . ALA A 1 90 ? -20.698 -8.068 12.794 1.00 97.06 90 ALA A CA 1
ATOM 722 C C . ALA A 1 90 ? -21.119 -7.041 11.725 1.00 97.06 90 ALA A C 1
ATOM 724 O O . ALA A 1 90 ? -22.117 -7.239 11.037 1.00 97.06 90 ALA A O 1
ATOM 725 N N . GLU A 1 91 ? -20.296 -6.013 11.507 1.00 97.06 91 GLU A N 1
ATOM 726 C CA . GLU A 1 91 ? -20.535 -4.934 10.538 1.00 97.06 91 GLU A CA 1
ATOM 727 C C . GLU A 1 91 ? -20.044 -5.239 9.107 1.00 97.06 91 GLU A C 1
ATOM 729 O O . GLU A 1 91 ? -20.073 -4.364 8.234 1.00 97.06 91 GLU A O 1
ATOM 734 N N . LEU A 1 92 ? -19.609 -6.475 8.814 1.00 96.12 92 LEU A N 1
ATOM 735 C CA . LEU A 1 92 ? -19.077 -6.852 7.493 1.00 96.12 92 LEU A CA 1
ATOM 736 C C . LEU A 1 92 ? -19.969 -6.439 6.312 1.00 96.12 92 LEU A C 1
ATOM 738 O O . LEU A 1 92 ? -19.423 -5.912 5.337 1.00 96.12 92 LEU A O 1
ATOM 742 N N . PRO A 1 93 ? -21.306 -6.628 6.351 1.00 97.19 93 PRO A N 1
ATOM 743 C CA . PRO A 1 93 ? -22.167 -6.196 5.253 1.00 97.19 93 PRO A CA 1
ATOM 744 C C . PRO A 1 93 ? -22.110 -4.680 5.018 1.00 97.19 93 PRO A C 1
ATOM 746 O O . PRO A 1 93 ? -22.063 -4.241 3.869 1.00 97.19 93 PRO A O 1
ATOM 749 N N . GLY A 1 94 ? -22.061 -3.882 6.090 1.00 97.44 94 GLY A N 1
ATOM 750 C CA . GLY A 1 94 ? -21.965 -2.423 6.020 1.00 97.44 94 GLY A CA 1
ATOM 751 C C . GLY A 1 94 ? -20.617 -1.955 5.474 1.00 97.44 94 GLY A C 1
ATOM 752 O O . GLY A 1 94 ? -20.566 -1.114 4.575 1.00 97.44 94 GLY A O 1
ATOM 753 N N . ILE A 1 95 ? -19.523 -2.563 5.943 1.00 97.00 95 ILE A N 1
ATOM 754 C CA . ILE A 1 95 ? -18.164 -2.289 5.453 1.00 97.00 95 ILE A CA 1
ATOM 755 C C . ILE A 1 95 ? -18.051 -2.626 3.962 1.00 97.00 95 ILE A C 1
ATOM 757 O O . ILE A 1 95 ? -17.490 -1.847 3.188 1.00 97.00 95 ILE A O 1
ATOM 761 N N . LEU A 1 96 ? -18.615 -3.759 3.534 1.00 97.06 96 LEU A N 1
ATOM 762 C CA . LEU A 1 96 ? -18.632 -4.146 2.126 1.00 97.06 96 LEU A CA 1
ATOM 763 C C . LEU A 1 96 ? -19.454 -3.164 1.284 1.00 97.06 96 LEU A C 1
ATOM 765 O O . LEU A 1 96 ? -18.986 -2.737 0.230 1.00 97.06 96 LEU A O 1
ATOM 769 N N . ALA A 1 97 ?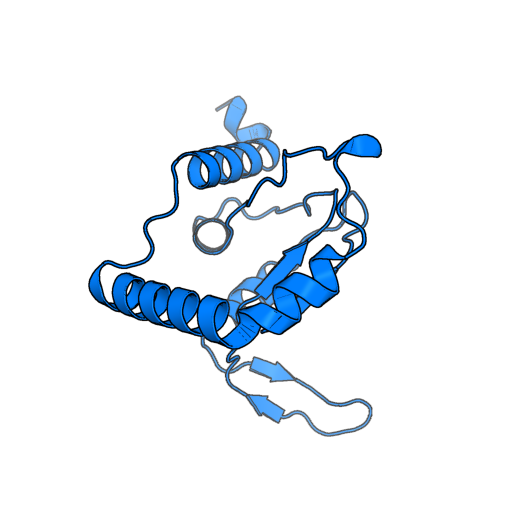 -20.643 -2.769 1.744 1.00 97.88 97 ALA A N 1
ATOM 770 C CA . ALA A 1 97 ? -21.470 -1.786 1.048 1.00 97.88 97 ALA A CA 1
ATOM 771 C C . ALA A 1 97 ? -20.739 -0.439 0.888 1.00 97.88 97 ALA A C 1
ATOM 773 O O . ALA A 1 97 ? -20.749 0.152 -0.195 1.00 97.88 97 ALA A O 1
ATOM 774 N N . TRP A 1 98 ? -20.041 0.011 1.935 1.00 97.69 98 TRP A N 1
ATOM 775 C CA . TRP A 1 98 ? -19.193 1.201 1.891 1.00 97.69 98 TRP A CA 1
ATOM 776 C C . TRP A 1 98 ? -18.038 1.054 0.887 1.00 97.69 98 TRP A C 1
ATOM 778 O O . TRP A 1 98 ? -17.821 1.948 0.067 1.00 97.69 98 TRP A O 1
ATOM 788 N N . ALA A 1 99 ? -17.349 -0.091 0.877 1.00 96.19 99 ALA A N 1
ATOM 789 C CA . ALA A 1 99 ? -16.262 -0.364 -0.062 1.00 96.19 99 ALA A CA 1
ATOM 790 C C . ALA A 1 99 ? -16.745 -0.406 -1.524 1.00 96.19 99 ALA A C 1
ATOM 792 O O . ALA A 1 99 ? -16.082 0.140 -2.407 1.00 96.19 99 ALA A O 1
ATOM 793 N N . VAL A 1 100 ? -17.915 -1.001 -1.789 1.00 96.88 100 VAL A N 1
ATOM 794 C CA . VAL A 1 100 ? -18.537 -1.025 -3.125 1.00 96.88 100 VAL A CA 1
ATOM 795 C C . VAL A 1 100 ? -18.895 0.387 -3.580 1.00 96.88 100 VAL A C 1
ATOM 797 O O . VAL A 1 100 ? -18.585 0.758 -4.711 1.00 96.88 100 VAL A O 1
ATOM 800 N N . LYS A 1 101 ? -19.482 1.206 -2.700 1.00 96.69 101 LYS A N 1
ATOM 801 C CA . LYS A 1 101 ? -19.758 2.616 -3.003 1.00 96.69 101 LYS A CA 1
ATOM 802 C C . LYS A 1 101 ? -18.473 3.368 -3.360 1.00 96.69 101 LYS A C 1
ATOM 804 O O . LYS A 1 101 ? -18.431 4.038 -4.389 1.00 96.69 101 LYS A O 1
ATOM 809 N N . GLY A 1 102 ? -17.414 3.198 -2.568 1.00 94.88 102 GLY A N 1
ATOM 810 C CA . GLY A 1 102 ? -16.104 3.781 -2.858 1.00 94.88 102 GLY A CA 1
ATOM 811 C C . GLY A 1 102 ? -15.522 3.312 -4.197 1.00 94.88 102 GLY A C 1
ATOM 812 O O . GLY A 1 102 ? -14.971 4.117 -4.943 1.00 94.88 102 GLY A O 1
ATOM 813 N N . ALA A 1 103 ? -15.693 2.035 -4.551 1.00 94.25 103 ALA A N 1
ATOM 814 C CA . ALA A 1 103 ? -15.252 1.498 -5.837 1.00 94.25 103 ALA A CA 1
ATOM 815 C C . ALA A 1 103 ? -16.002 2.125 -7.026 1.00 94.25 103 ALA A C 1
ATOM 817 O O . ALA A 1 103 ? -15.376 2.449 -8.035 1.00 94.25 103 ALA A O 1
ATOM 818 N N . LEU A 1 104 ? -17.316 2.341 -6.905 1.00 95.94 104 LEU A N 1
ATOM 819 C CA . LEU A 1 104 ? -18.116 3.015 -7.934 1.00 95.94 104 LEU A CA 1
ATOM 820 C C . LEU A 1 104 ? -17.700 4.481 -8.103 1.00 95.94 104 LEU A C 1
ATOM 822 O O . LEU A 1 104 ? -17.515 4.948 -9.227 1.00 95.94 104 LEU A O 1
ATOM 826 N N . GLU A 1 105 ? -17.500 5.200 -6.998 1.00 95.25 105 GLU A N 1
ATOM 827 C CA . GLU A 1 105 ? -17.015 6.584 -7.036 1.00 95.25 105 GLU A CA 1
ATOM 828 C C . GLU A 1 105 ? -15.626 6.676 -7.677 1.00 95.25 105 GLU A C 1
ATOM 830 O O . GLU A 1 105 ? -15.381 7.551 -8.512 1.00 95.25 105 GLU A O 1
ATOM 835 N N . TRP A 1 106 ? -14.738 5.739 -7.338 1.00 94.00 106 TRP A N 1
ATOM 836 C CA . TRP A 1 106 ? -13.403 5.644 -7.916 1.00 94.00 106 TRP A CA 1
ATOM 837 C C . TRP A 1 106 ? -13.436 5.407 -9.431 1.00 94.00 106 TRP A C 1
ATOM 839 O O . TRP A 1 106 ? -12.686 6.053 -10.161 1.00 94.00 106 TRP A O 1
ATOM 849 N N . GLN A 1 107 ? -14.318 4.535 -9.926 1.00 93.38 107 GLN A N 1
ATOM 850 C CA . GLN A 1 107 ? -14.463 4.292 -11.367 1.00 93.38 107 GLN A CA 1
ATOM 851 C C . GLN A 1 107 ? -14.932 5.535 -12.132 1.00 93.38 107 GLN A C 1
ATOM 853 O O . GLN A 1 107 ? -14.518 5.741 -13.269 1.00 93.38 107 GLN A O 1
ATOM 858 N N . GLN A 1 108 ? -15.773 6.370 -11.516 1.00 94.56 108 GLN A N 1
ATOM 859 C CA . GLN A 1 108 ? -16.308 7.575 -12.154 1.00 94.56 108 GLN A CA 1
ATOM 860 C C . GLN A 1 108 ? -15.330 8.752 -12.122 1.00 94.56 108 GLN A C 1
ATOM 862 O O . GLN A 1 108 ? -15.216 9.489 -13.098 1.00 94.56 108 GLN A O 1
ATOM 867 N N . LYS A 1 109 ? -14.655 8.963 -10.987 1.00 93.38 109 LYS A N 1
ATOM 868 C CA . LYS A 1 109 ? -13.864 10.179 -10.722 1.00 93.38 109 LYS A CA 1
ATOM 869 C C . LYS A 1 109 ? -12.353 9.953 -10.785 1.00 93.38 109 LYS A C 1
ATOM 871 O O . LYS A 1 109 ? -11.590 10.914 -10.741 1.00 93.38 109 LYS A O 1
ATOM 876 N N . GLY A 1 110 ? -11.913 8.701 -10.882 1.00 91.00 110 GLY A N 1
ATOM 877 C CA . GLY A 1 110 ? -10.509 8.328 -10.760 1.00 91.00 110 GLY A CA 1
ATOM 878 C C . GLY A 1 110 ? -10.013 8.345 -9.311 1.00 91.00 110 GLY A C 1
ATOM 879 O O . GLY A 1 110 ? -10.738 8.673 -8.369 1.00 91.00 110 GLY A O 1
ATOM 880 N N . LEU A 1 111 ? -8.758 7.926 -9.111 1.00 87.88 111 LEU A N 1
ATOM 881 C CA . LEU A 1 111 ? -8.140 7.922 -7.784 1.00 87.88 111 LEU A CA 1
ATOM 882 C C . LEU A 1 111 ? -7.622 9.326 -7.471 1.00 87.88 111 LEU A C 1
ATOM 884 O O . LEU A 1 111 ? -6.616 9.739 -8.045 1.00 87.88 111 LEU A O 1
ATOM 888 N N . ASN A 1 112 ? -8.271 10.021 -6.539 1.00 88.00 112 ASN A N 1
ATOM 889 C CA . ASN A 1 112 ? -7.799 11.307 -6.036 1.00 88.00 112 ASN A CA 1
ATOM 890 C C . ASN A 1 112 ? -7.194 11.131 -4.631 1.00 88.00 112 ASN A C 1
ATOM 892 O O . ASN A 1 112 ? -7.939 11.121 -3.648 1.00 88.00 112 ASN A O 1
ATOM 896 N N . PRO A 1 113 ? -5.874 10.896 -4.510 1.00 89.88 113 PRO A N 1
ATOM 897 C CA . PRO A 1 113 ? -5.249 10.680 -3.213 1.00 89.88 113 PRO A CA 1
ATOM 898 C C . PRO A 1 113 ? -5.295 11.964 -2.361 1.00 89.88 113 PRO A C 1
ATOM 900 O O . PRO A 1 113 ? -4.969 13.038 -2.866 1.00 89.88 113 PRO A O 1
ATOM 903 N N . PRO A 1 114 ? -5.630 11.863 -1.063 1.00 93.31 114 PRO A N 1
ATOM 904 C CA . PRO A 1 114 ? -5.506 12.960 -0.110 1.00 93.31 114 PRO A CA 1
ATOM 905 C C . PRO A 1 114 ? -4.117 13.608 -0.106 1.00 93.31 114 PRO A C 1
ATOM 907 O O . PRO A 1 114 ? -3.100 12.939 -0.317 1.00 93.31 114 PRO A O 1
ATOM 910 N N . GLN A 1 115 ? -4.070 14.901 0.229 1.00 93.69 115 GLN A N 1
ATOM 911 C CA . GLN A 1 115 ? -2.825 15.672 0.275 1.00 93.69 115 GLN A CA 1
ATOM 912 C C . GLN A 1 115 ? -1.789 15.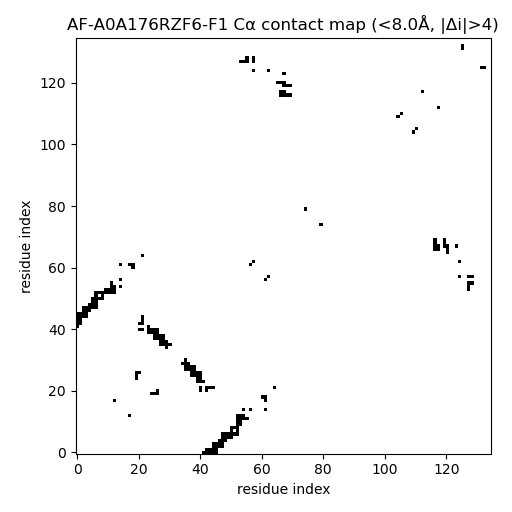062 1.229 1.00 93.69 115 GLN A C 1
ATOM 914 O O . GLN A 1 115 ? -0.602 15.080 0.927 1.00 93.69 115 GLN A O 1
ATOM 919 N N . GLU A 1 116 ? -2.221 14.473 2.344 1.00 94.19 116 GLU A N 1
ATOM 920 C CA . GLU A 1 116 ? -1.331 13.794 3.292 1.00 94.19 116 GLU A CA 1
ATOM 921 C C . GLU A 1 116 ? -0.554 12.640 2.636 1.00 94.19 116 GLU A C 1
ATOM 923 O O . GLU A 1 116 ? 0.663 12.548 2.788 1.00 94.19 116 GLU A O 1
ATOM 928 N N . ILE A 1 117 ? -1.224 11.822 1.815 1.00 93.88 117 ILE A N 1
ATOM 929 C CA . ILE A 1 117 ? -0.595 10.718 1.072 1.00 93.88 117 ILE A CA 1
ATOM 930 C C . ILE A 1 117 ? 0.377 11.258 0.017 1.00 93.88 117 ILE A C 1
ATOM 932 O O . ILE A 1 117 ? 1.469 10.708 -0.160 1.00 93.88 117 ILE A O 1
ATOM 936 N N . LEU A 1 118 ? 0.009 12.336 -0.683 1.00 93.12 118 LEU A N 1
ATOM 937 C CA . LEU A 1 118 ? 0.886 12.984 -1.664 1.00 93.12 118 LEU A CA 1
ATOM 938 C C . LEU A 1 118 ? 2.149 13.540 -0.999 1.00 93.12 118 LEU A C 1
ATOM 940 O O . LEU A 1 118 ? 3.257 13.285 -1.468 1.00 93.12 118 LEU A O 1
ATOM 944 N N . THR A 1 119 ? 1.992 14.245 0.120 1.00 94.12 119 THR A N 1
ATOM 945 C CA . THR A 1 119 ? 3.099 14.813 0.892 1.00 94.12 119 THR A CA 1
ATOM 946 C C . THR A 1 119 ? 4.009 13.718 1.445 1.00 94.12 119 THR A C 1
ATOM 948 O O . THR A 1 119 ? 5.224 13.801 1.269 1.00 94.12 119 THR A O 1
ATOM 951 N N . ALA A 1 120 ? 3.448 12.662 2.041 1.00 93.50 120 ALA A N 1
ATOM 952 C CA . ALA A 1 120 ? 4.219 11.543 2.582 1.00 93.50 120 ALA A CA 1
ATOM 953 C C . ALA A 1 120 ? 5.002 10.797 1.488 1.00 93.50 120 ALA A C 1
ATOM 955 O O . ALA A 1 120 ? 6.170 10.452 1.673 1.00 93.50 120 ALA A O 1
ATOM 956 N N . THR A 1 121 ? 4.386 10.593 0.319 1.00 92.50 121 THR A N 1
ATOM 957 C CA . THR A 1 121 ? 5.040 9.943 -0.827 1.00 92.50 121 THR A CA 1
ATOM 958 C C . THR A 1 121 ? 6.168 10.811 -1.393 1.00 92.50 121 THR A C 1
ATOM 960 O O . THR A 1 121 ? 7.256 10.304 -1.656 1.00 92.50 121 THR A O 1
ATOM 963 N N . SER A 1 122 ? 5.953 12.122 -1.529 1.00 91.25 122 SER A N 1
ATOM 964 C CA . SER A 1 122 ? 6.980 13.065 -1.995 1.00 91.25 122 SER A CA 1
ATOM 965 C C . SER A 1 122 ? 8.139 13.210 -1.008 1.00 91.25 122 SER A C 1
ATOM 967 O O . SER A 1 122 ? 9.292 13.293 -1.424 1.00 91.25 122 SER A O 1
ATOM 969 N N . ALA A 1 123 ? 7.863 13.214 0.300 1.00 91.44 123 ALA A N 1
ATOM 970 C CA . ALA A 1 123 ? 8.903 13.212 1.325 1.00 91.44 123 ALA A CA 1
ATOM 971 C C . ALA A 1 123 ? 9.783 11.963 1.209 1.00 91.44 123 ALA A C 1
ATOM 973 O O . ALA A 1 123 ? 11.001 12.084 1.134 1.00 91.44 123 ALA A O 1
ATOM 974 N N . TYR A 1 124 ? 9.161 10.791 1.071 1.00 90.62 124 TYR A N 1
ATOM 975 C CA . TYR A 1 124 ? 9.878 9.540 0.851 1.00 90.62 124 TYR A CA 1
ATOM 976 C C . TYR A 1 124 ? 10.706 9.547 -0.446 1.00 90.62 124 TYR A C 1
ATOM 978 O O . TYR A 1 124 ? 11.839 9.080 -0.433 1.00 90.62 124 TYR A O 1
ATOM 986 N N . ARG A 1 125 ? 10.216 10.146 -1.541 1.00 89.94 125 ARG A N 1
ATOM 987 C CA . ARG A 1 125 ? 11.021 10.329 -2.765 1.00 89.94 125 ARG A CA 1
ATOM 988 C C . ARG A 1 125 ? 12.276 11.162 -2.525 1.00 89.94 125 ARG A C 1
ATOM 990 O O . ARG A 1 125 ? 13.347 10.766 -2.966 1.00 89.94 125 ARG A O 1
ATOM 997 N N . ARG A 1 126 ? 12.157 12.280 -1.804 1.00 87.75 126 ARG A N 1
ATOM 998 C CA . ARG A 1 126 ? 13.307 13.139 -1.470 1.00 87.75 126 ARG A CA 1
ATOM 999 C C . ARG A 1 126 ? 14.315 12.440 -0.561 1.00 87.75 126 ARG A C 1
ATOM 1001 O O . ARG A 1 126 ? 15.508 12.591 -0.769 1.00 87.75 126 ARG A O 1
ATOM 1008 N N . GLU A 1 127 ? 13.849 11.648 0.407 1.00 86.88 127 GLU A N 1
ATOM 1009 C CA . GLU A 1 127 ? 14.722 10.833 1.273 1.00 86.88 127 GLU A CA 1
ATOM 1010 C C . GLU A 1 127 ? 15.580 9.838 0.467 1.00 86.88 127 GLU A C 1
ATOM 1012 O O . GLU A 1 127 ? 16.687 9.506 0.884 1.00 86.88 127 GLU A O 1
ATOM 1017 N N . MET A 1 128 ? 15.082 9.371 -0.683 1.00 84.69 128 MET A N 1
ATOM 1018 C CA . MET A 1 128 ? 15.768 8.409 -1.553 1.00 84.69 128 MET A CA 1
ATOM 1019 C C . MET A 1 128 ? 16.657 9.067 -2.625 1.00 84.69 128 MET A C 1
ATOM 1021 O O . MET A 1 128 ? 17.428 8.368 -3.279 1.00 84.69 128 MET A O 1
ATOM 1025 N N . ASP A 1 129 ? 16.591 10.394 -2.788 1.00 77.12 129 ASP A N 1
ATOM 1026 C CA . ASP A 1 129 ? 17.438 11.176 -3.700 1.00 77.12 129 ASP A CA 1
ATOM 1027 C C . ASP A 1 129 ? 18.228 12.266 -2.945 1.00 77.12 129 ASP A C 1
ATOM 1029 O O . ASP A 1 129 ? 17.956 13.462 -3.076 1.00 77.12 129 ASP A O 1
ATOM 1033 N N . PRO A 1 130 ? 19.219 11.878 -2.121 1.00 64.81 130 PRO A N 1
ATOM 1034 C CA . PRO A 1 130 ? 20.008 12.831 -1.343 1.00 64.81 130 PRO A CA 1
ATOM 1035 C C . PRO A 1 130 ? 20.921 13.718 -2.206 1.00 64.81 130 PRO A C 1
ATOM 1037 O O . PRO A 1 130 ? 21.354 14.766 -1.736 1.00 64.81 130 PRO A O 1
ATOM 1040 N N . VAL A 1 131 ? 21.223 13.327 -3.452 1.00 64.25 131 VAL A N 1
ATOM 1041 C CA . VAL A 1 131 ? 22.083 14.105 -4.365 1.00 64.25 131 VAL A CA 1
ATOM 1042 C C . VAL A 1 131 ? 21.285 15.197 -5.080 1.00 64.25 131 VAL A C 1
ATOM 1044 O O . VAL A 1 131 ? 21.802 16.299 -5.246 1.00 64.25 131 VAL A O 1
ATOM 1047 N N . GLY A 1 132 ? 20.012 14.951 -5.414 1.00 60.72 132 GLY A N 1
ATOM 1048 C CA . GLY A 1 132 ? 19.113 15.955 -5.995 1.00 60.72 132 GLY A CA 1
ATOM 1049 C C . GLY A 1 132 ? 18.846 17.178 -5.106 1.00 60.72 132 GLY A C 1
ATOM 1050 O O . GLY A 1 132 ? 18.295 18.162 -5.580 1.00 60.72 132 GLY A O 1
ATOM 1051 N N . ILE A 1 133 ? 19.253 17.151 -3.831 1.00 59.38 133 ILE A N 1
ATOM 1052 C CA . ILE A 1 133 ? 19.173 18.298 -2.909 1.00 59.38 133 ILE A CA 1
ATOM 1053 C C . ILE A 1 133 ? 20.251 19.361 -3.212 1.00 59.38 133 ILE A C 1
ATOM 1055 O O . ILE A 1 133 ? 20.078 20.522 -2.848 1.00 59.38 133 ILE A O 1
ATOM 1059 N N . PHE A 1 134 ? 21.358 18.982 -3.860 1.00 56.12 134 PHE A N 1
ATOM 1060 C CA . PHE A 1 134 ? 22.530 19.845 -4.073 1.00 56.12 134 PHE A CA 1
ATOM 1061 C C . PHE A 1 134 ? 22.667 20.395 -5.503 1.00 56.12 134 PHE A C 1
ATOM 1063 O O . PHE A 1 134 ? 23.650 21.084 -5.780 1.00 56.12 134 PHE A O 1
ATOM 1070 N N . ILE A 1 135 ? 21.735 20.070 -6.404 1.00 53.28 135 ILE A N 1
ATOM 1071 C CA . ILE A 1 135 ? 21.754 20.453 -7.827 1.00 53.28 135 ILE A CA 1
ATOM 1072 C C . ILE A 1 135 ? 20.673 21.497 -8.100 1.00 53.28 135 ILE A C 1
ATOM 1074 O O . ILE A 1 135 ? 19.549 21.323 -7.581 1.00 53.28 135 ILE A O 1
#

InterPro domains:
  IPR006500 Helicase, putative, phage/plasmid, C-terminal domain [TIGR01613] (3-135)
  IPR014015 Helicase, superfamily 3, DNA virus [PS51206] (1-84)
  IPR027417 P-loop containing nucleoside triphosphate hydrolase [G3DSA:3.40.50.300] (1-98)
  IPR051620 ORF904-like, C-terminal domain [PTHR35372] (1-135)

Mean predicted aligned error: 6.54 Å

Radius of gyration: 18.75 Å; Cα contacts (8 Å, |Δi|>4): 118; chains: 1; bounding box: 45×49×46 Å

Secondary structure (DSSP, 8-state):
-EEEE-PPTTPBP-HHHHHHHHH---EEEE-TTS-EEEE-----EEEESSSPPB-----HHHHTT-------PPPPTTT--TTHHHHHHHTHHHHHHHHHHHHHHHHHH-----HHHHHHHHHHHHHH-SSTT--

Foldseek 3Di:
DAEDEADPAAAADPQVVLLQLPVQDWDWDADVPGDIDIDGRPDDYYYDHPHDYAYQDLDVSSLVNDWDDDPPDDADPVRDDPCVVVVCVVCVVVVVVVVVVVVVVCVVPNDDDDPVRVVVSVVVSCVNCVPVVPD

Nearest PDB structures (foldseek):
  7ola-assembly1_A  TM=7.994E-01  e=1.183E-04  Staphylococcus aureus
  8iqi-assembly1_B  TM=7.571E-01  e=6.983E-05  African swine fever virus BA71V
  7ola-assembly1_B  TM=8.243E-01  e=2.141E-04  Staphylococcus aureus
  7om0-assembly1_D  TM=7.168E-01  e=1.876E-04  Staphylococcus aureus
  8iqi-assembly1_A  TM=7.212E-01  e=1.540E-04  African swine fever virus BA71V

Sequence (135 aa):
MAIASEIPEGRRLNESLTKDISGGDTITARKLYHDYFKFRPECKLWLYGNHKPNITGNDDGIWRRIRIIPFSAQINDAEKNQALGSELKAELPGILAWAVKGALEWQQKGLNPPQEILTATSAYRREMDPVGIFI

Organism: NCBI:txid1003181

Solvent-accessible surface area (backbone atoms only — not comparable to full-atom values): 8500 Å² total; per-residue (Å²): 108,44,79,49,75,64,54,60,79,77,40,66,57,63,60,67,62,51,46,49,45,71,64,62,47,75,44,79,48,63,54,90,96,50,73,75,47,75,46,63,53,85,48,56,82,43,78,53,62,95,43,75,62,41,57,83,74,86,47,67,76,62,59,74,75,59,75,40,78,84,84,81,83,81,79,51,82,92,70,58,64,87,57,48,72,60,54,53,58,72,42,42,70,59,55,49,53,52,51,52,50,51,51,54,51,34,72,76,71,47,89,78,79,55,67,68,35,53,51,47,33,51,51,52,51,49,72,55,38,72,67,68,75,80,108

pLDDT: mean 87.41, std 8.69, range [53.28, 97.88]